Protein AF-A0A9Q6AAX8-F1 (afdb_monomer_lite)

Secondary structure (DSSP, 8-state):
-------------------------TT-----------HHHHHHHHHHHHHTTSS-HHHHHHHHHHHHHHHHHHTTS--GGGSSSSS---

Organism: NCBI:txid260554

Sequence (90 aa):
MNENIIPINRHTQDMPSNGSMIENSGNSEVHIEIHIDTMPIAFAILCSALAAKQMSKEEFDTAYTQLREMNNGYHNGTSVKQIINQENEV

pLDDT: mean 73.63, std 20.11, range [41.22, 98.62]

Radius of gyration: 36.0 Å; chains: 1; bounding box: 58×34×111 Å

Structure (mmCIF, N/CA/C/O backbone):
data_AF-A0A9Q6AAX8-F1
#
_entry.id   AF-A0A9Q6AAX8-F1
#
loop_
_atom_site.group_PDB
_atom_site.id
_atom_site.type_symbol
_atom_site.label_atom_id
_atom_site.label_alt_id
_atom_site.label_comp_id
_atom_site.label_asym_id
_atom_site.label_entity_id
_atom_site.label_seq_id
_atom_site.pdbx_PDB_ins_code
_atom_site.Cartn_x
_atom_site.Cartn_y
_atom_site.Cartn_z
_atom_site.occupancy
_atom_site.B_iso_or_equiv
_atom_site.auth_seq_id
_atom_site.auth_comp_id
_atom_site.auth_asym_id
_atom_site.auth_atom_id
_atom_site.pdbx_PDB_model_num
ATOM 1 N N . MET A 1 1 ? 41.244 -23.223 -97.547 1.00 49.69 1 MET A N 1
ATOM 2 C CA . MET A 1 1 ? 41.367 -23.947 -96.267 1.00 49.69 1 MET A CA 1
ATOM 3 C C . MET A 1 1 ? 42.369 -23.194 -95.421 1.00 49.69 1 MET A C 1
ATOM 5 O O . MET A 1 1 ? 43.568 -23.316 -95.637 1.00 49.69 1 MET A O 1
ATOM 9 N N . ASN A 1 2 ? 41.854 -22.337 -94.553 1.00 47.31 2 ASN A N 1
ATOM 10 C CA . ASN A 1 2 ? 42.579 -21.616 -93.514 1.00 47.31 2 ASN A CA 1
ATOM 11 C C . ASN A 1 2 ? 41.515 -21.084 -92.551 1.00 47.31 2 ASN A C 1
ATOM 13 O O . ASN A 1 2 ? 41.025 -19.966 -92.677 1.00 47.31 2 ASN A O 1
ATOM 17 N N . GLU A 1 3 ? 41.108 -21.971 -91.646 1.00 55.16 3 GLU A N 1
ATOM 18 C CA . GLU A 1 3 ? 40.196 -21.695 -90.542 1.00 55.16 3 GLU A CA 1
ATOM 19 C C . GLU A 1 3 ? 40.821 -20.608 -89.655 1.00 55.16 3 GLU A C 1
ATOM 21 O O . GLU A 1 3 ? 41.746 -20.872 -88.885 1.00 55.16 3 GLU A O 1
ATOM 26 N N . ASN A 1 4 ? 40.354 -19.367 -89.781 1.00 55.28 4 ASN A N 1
ATOM 27 C CA . ASN A 1 4 ? 40.759 -18.283 -88.894 1.00 55.28 4 ASN A CA 1
ATOM 28 C C . ASN A 1 4 ? 39.862 -18.335 -87.650 1.00 55.28 4 ASN A C 1
ATOM 30 O O . ASN A 1 4 ? 38.829 -17.672 -87.571 1.00 55.28 4 ASN A O 1
ATOM 34 N N . ILE A 1 5 ? 40.232 -19.196 -86.701 1.00 61.47 5 ILE A N 1
ATOM 35 C CA . ILE A 1 5 ? 39.606 -19.263 -85.379 1.00 61.47 5 ILE A CA 1
ATOM 36 C C . ILE A 1 5 ? 40.163 -18.117 -84.533 1.00 61.47 5 ILE A C 1
ATOM 38 O O . ILE A 1 5 ? 41.341 -18.107 -84.181 1.00 61.47 5 ILE A O 1
ATOM 42 N N . ILE A 1 6 ? 39.303 -17.167 -84.175 1.00 60.66 6 ILE A N 1
ATOM 43 C CA . ILE A 1 6 ? 39.569 -16.150 -83.149 1.00 60.66 6 ILE A CA 1
ATOM 44 C C . ILE A 1 6 ? 38.277 -15.943 -82.340 1.00 60.66 6 ILE A C 1
ATOM 46 O O . ILE A 1 6 ? 37.183 -16.168 -82.854 1.00 60.66 6 ILE A O 1
ATOM 50 N N . PRO A 1 7 ? 38.386 -15.635 -81.043 1.00 55.69 7 PRO A N 1
ATOM 51 C CA . PRO A 1 7 ? 38.137 -16.555 -79.945 1.00 55.69 7 PRO A CA 1
ATOM 52 C C . PRO A 1 7 ? 36.709 -16.416 -79.410 1.00 55.69 7 PRO A C 1
ATOM 54 O O . PRO A 1 7 ? 36.055 -15.391 -79.586 1.00 55.69 7 PRO A O 1
ATOM 57 N N . ILE A 1 8 ? 36.244 -17.439 -78.689 1.00 57.88 8 ILE A N 1
ATOM 58 C CA . ILE A 1 8 ? 35.016 -17.367 -77.893 1.00 57.88 8 ILE A CA 1
ATOM 59 C C . ILE A 1 8 ? 35.119 -16.142 -76.983 1.00 57.88 8 ILE A C 1
ATOM 61 O O . ILE A 1 8 ? 35.952 -16.124 -76.074 1.00 57.88 8 ILE A O 1
ATOM 65 N N . ASN A 1 9 ? 34.271 -15.137 -77.222 1.00 54.00 9 ASN A N 1
ATOM 66 C CA . ASN A 1 9 ? 34.037 -14.052 -76.282 1.00 54.00 9 ASN A CA 1
ATOM 67 C C . ASN A 1 9 ? 33.352 -14.663 -75.058 1.00 54.00 9 ASN A C 1
ATOM 69 O O . ASN A 1 9 ? 32.129 -14.651 -74.916 1.00 54.00 9 ASN A O 1
ATOM 73 N N . ARG A 1 10 ? 34.162 -15.276 -74.195 1.00 55.75 10 ARG A N 1
ATOM 74 C CA . ARG A 1 10 ? 33.804 -15.575 -72.823 1.00 55.75 10 ARG A CA 1
ATOM 75 C C . ARG A 1 10 ? 33.740 -14.209 -72.159 1.00 55.75 10 ARG A C 1
ATOM 77 O O . ARG A 1 10 ? 34.686 -13.800 -71.497 1.00 55.75 10 ARG A O 1
ATOM 84 N N . HIS A 1 11 ? 32.624 -13.506 -72.359 1.00 52.44 11 HIS A N 1
ATOM 85 C CA . HIS A 1 11 ? 32.126 -12.663 -71.294 1.00 52.44 11 HIS A CA 1
ATOM 86 C C . HIS A 1 11 ? 31.936 -13.622 -70.133 1.00 52.44 11 HIS A C 1
ATOM 88 O O . HIS A 1 11 ? 30.960 -14.370 -70.060 1.00 52.44 11 HIS A O 1
ATOM 94 N N . THR A 1 12 ? 32.982 -13.688 -69.313 1.00 55.38 12 THR A N 1
ATOM 95 C CA . THR A 1 12 ? 32.903 -13.920 -67.888 1.00 55.38 12 THR A CA 1
ATOM 96 C C . THR A 1 12 ? 31.544 -13.389 -67.485 1.00 55.38 12 THR A C 1
ATOM 98 O O . THR A 1 12 ? 31.271 -12.198 -67.642 1.00 55.38 12 THR A O 1
ATOM 101 N N . GLN A 1 13 ? 30.631 -14.295 -67.140 1.00 56.66 13 GLN A N 1
ATOM 102 C CA . GLN A 1 13 ? 29.463 -13.877 -66.405 1.00 56.66 13 GLN A CA 1
ATOM 103 C C . GLN A 1 13 ? 30.028 -13.336 -65.103 1.00 56.66 13 GLN A C 1
ATOM 105 O O . GLN A 1 13 ? 30.260 -14.089 -64.159 1.00 56.66 13 GLN A O 1
ATOM 110 N N . ASP A 1 14 ? 30.316 -12.039 -65.097 1.00 58.66 14 ASP A N 1
ATOM 111 C CA . ASP A 1 14 ? 30.389 -11.251 -63.890 1.00 58.66 14 ASP A CA 1
ATOM 112 C C . ASP A 1 14 ? 28.963 -11.297 -63.360 1.00 58.66 14 ASP A C 1
ATOM 114 O O . ASP A 1 14 ? 28.105 -10.478 -63.690 1.00 58.66 14 ASP A O 1
ATOM 118 N N . MET A 1 15 ? 28.672 -12.384 -62.646 1.00 59.00 15 MET A N 1
ATOM 119 C CA . MET A 1 15 ? 27.486 -12.502 -61.833 1.00 59.00 15 MET A CA 1
ATOM 120 C C . MET A 1 15 ? 27.553 -11.270 -60.939 1.00 59.00 15 MET A C 1
ATOM 122 O O . MET A 1 15 ? 28.540 -11.141 -60.205 1.00 59.00 15 MET A O 1
ATOM 126 N N . PRO A 1 16 ? 26.612 -10.313 -61.049 1.00 55.59 16 PRO A N 1
ATOM 127 C CA . PRO A 1 16 ? 26.647 -9.184 -60.151 1.00 55.59 16 PRO A CA 1
ATOM 128 C C . PRO A 1 16 ? 26.595 -9.800 -58.759 1.00 55.59 16 PRO A C 1
ATOM 130 O O . PRO A 1 16 ? 25.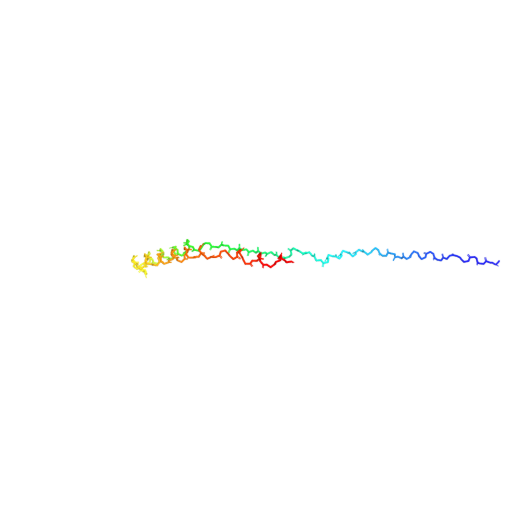728 -10.622 -58.445 1.00 55.59 16 PRO A O 1
ATOM 133 N N . SER A 1 17 ? 27.625 -9.517 -57.966 1.00 60.28 17 SER A N 1
ATOM 134 C CA . SER A 1 17 ? 27.605 -9.871 -56.564 1.00 60.28 17 SER A CA 1
ATOM 135 C C . SER A 1 17 ? 26.537 -8.981 -55.956 1.00 60.28 17 SER A C 1
ATOM 137 O O . SER A 1 17 ? 26.801 -7.877 -55.489 1.00 60.28 17 SER A O 1
ATOM 139 N N . ASN A 1 18 ? 25.297 -9.462 -55.989 1.00 56.81 18 ASN A N 1
ATOM 140 C CA . ASN A 1 18 ? 24.168 -8.917 -55.251 1.00 56.81 18 ASN A CA 1
ATOM 141 C C . ASN A 1 18 ? 24.342 -9.303 -53.774 1.00 56.81 18 ASN A C 1
ATOM 143 O O . ASN A 1 18 ? 23.408 -9.759 -53.117 1.00 56.81 18 ASN A O 1
ATOM 147 N N . GLY A 1 19 ? 25.570 -9.215 -53.269 1.00 54.91 19 GLY A N 1
ATOM 148 C CA . GLY A 1 19 ? 25.896 -9.395 -51.876 1.00 54.91 19 GLY A CA 1
ATOM 149 C C . GLY A 1 19 ? 25.457 -8.140 -51.154 1.00 54.91 19 GLY A C 1
ATOM 150 O O . GLY A 1 19 ? 26.254 -7.241 -50.914 1.00 54.91 19 GLY A O 1
ATOM 151 N N . SER A 1 20 ? 24.179 -8.079 -50.796 1.00 58.69 20 SER A N 1
ATOM 152 C CA . SER A 1 20 ? 23.757 -7.269 -49.660 1.00 58.69 20 SER A CA 1
ATOM 153 C C . SER A 1 20 ? 24.345 -7.921 -48.409 1.00 58.69 20 SER A C 1
ATOM 155 O O . SER A 1 20 ? 23.661 -8.654 -47.696 1.00 58.69 20 SER A O 1
ATOM 157 N N . MET A 1 21 ? 25.637 -7.712 -48.168 1.00 58.62 21 MET A N 1
ATOM 158 C CA . MET A 1 21 ? 26.270 -8.094 -46.917 1.00 58.62 21 MET A CA 1
ATOM 159 C C . MET A 1 21 ? 25.896 -7.001 -45.918 1.00 58.62 21 MET A C 1
ATOM 161 O O . MET A 1 21 ? 26.554 -5.971 -45.804 1.00 58.62 21 MET A O 1
ATOM 165 N N . ILE A 1 22 ? 24.746 -7.178 -45.265 1.00 62.94 22 ILE A N 1
ATOM 166 C CA . ILE A 1 22 ? 24.367 -6.360 -44.112 1.00 62.94 22 ILE A CA 1
ATOM 167 C C . ILE A 1 22 ? 25.265 -6.843 -42.980 1.00 62.94 22 ILE A C 1
ATOM 169 O O . ILE A 1 22 ? 24.895 -7.734 -42.221 1.00 62.94 22 ILE A O 1
ATOM 173 N N . GLU A 1 23 ? 26.498 -6.341 -42.964 1.00 57.09 23 GLU A N 1
ATOM 174 C CA . GLU A 1 23 ? 27.561 -6.923 -42.151 1.00 57.09 23 GLU A CA 1
ATOM 175 C C . GLU A 1 23 ? 27.299 -6.801 -40.662 1.00 57.09 23 GLU A C 1
ATOM 177 O O . GLU A 1 23 ? 27.696 -7.711 -39.960 1.00 57.09 23 GLU A O 1
ATOM 182 N N . ASN A 1 24 ? 26.607 -5.761 -40.190 1.00 57.66 24 ASN A N 1
ATOM 183 C CA . ASN A 1 24 ? 26.084 -5.640 -38.829 1.00 57.66 24 ASN A CA 1
ATOM 184 C C . ASN A 1 24 ? 25.165 -4.410 -38.767 1.00 57.66 24 ASN A C 1
ATOM 186 O O . ASN A 1 24 ? 25.630 -3.277 -38.876 1.00 57.66 24 ASN A O 1
ATOM 190 N N . SER A 1 25 ? 23.860 -4.600 -38.559 1.00 59.56 25 SER A N 1
ATOM 191 C CA . SER A 1 25 ? 22.967 -3.509 -38.139 1.00 59.56 25 SER A CA 1
ATOM 192 C C . SER A 1 25 ? 23.278 -3.187 -36.671 1.00 59.56 25 SER A C 1
ATOM 194 O O . SER A 1 25 ? 22.644 -3.708 -35.749 1.00 59.56 25 SER A O 1
ATOM 196 N N . GLY A 1 26 ? 24.322 -2.383 -36.457 1.00 60.09 26 GLY A N 1
ATOM 197 C CA . GLY A 1 26 ? 24.878 -1.986 -35.159 1.00 60.09 26 GLY A CA 1
ATOM 198 C C . GLY A 1 26 ? 23.991 -1.053 -34.328 1.00 60.09 26 GLY A C 1
ATOM 199 O O . GLY A 1 26 ? 24.497 -0.089 -33.778 1.00 60.09 26 GLY A O 1
ATOM 200 N N . ASN A 1 27 ? 22.688 -1.335 -34.244 1.00 64.56 27 ASN A N 1
ATOM 201 C CA . ASN A 1 27 ? 21.702 -0.621 -33.421 1.00 64.56 27 ASN A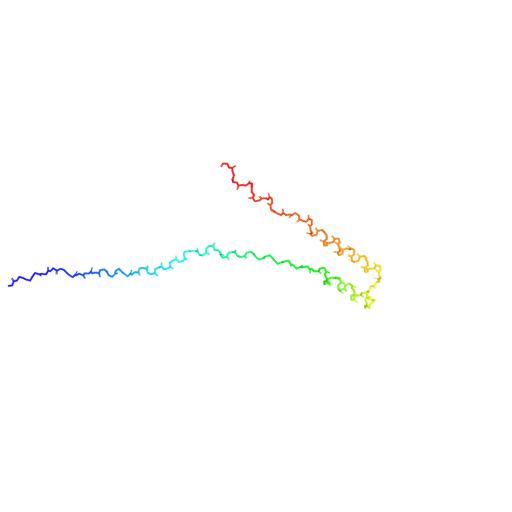 CA 1
ATOM 202 C C . ASN A 1 27 ? 20.754 -1.584 -32.672 1.00 64.56 27 ASN A C 1
ATOM 204 O O . ASN A 1 27 ? 19.660 -1.197 -32.276 1.00 64.56 27 ASN A O 1
ATOM 208 N N . SER A 1 28 ? 21.129 -2.858 -32.504 1.00 66.38 28 SER A N 1
ATOM 209 C CA . SER A 1 28 ? 20.219 -3.874 -31.938 1.00 66.38 28 SER A CA 1
ATOM 210 C C . SER A 1 28 ? 20.096 -3.833 -30.408 1.00 66.38 28 SER A C 1
ATOM 212 O O . SER A 1 28 ? 19.320 -4.602 -29.846 1.00 66.38 28 SER A O 1
ATOM 214 N N . GLU A 1 29 ? 20.835 -2.957 -29.723 1.00 73.06 29 GLU A N 1
ATOM 215 C CA . GLU A 1 29 ? 20.753 -2.826 -28.269 1.00 73.06 29 GLU A CA 1
ATOM 216 C C . GLU A 1 29 ? 19.769 -1.718 -27.880 1.00 73.06 29 GLU A C 1
ATOM 218 O O . GLU A 1 29 ? 20.055 -0.524 -27.949 1.00 73.06 29 GLU A O 1
ATOM 223 N N . VAL A 1 30 ? 18.562 -2.145 -27.509 1.00 76.38 30 VAL A N 1
ATOM 224 C CA . VAL A 1 30 ? 17.485 -1.271 -27.040 1.00 76.38 30 VAL A CA 1
ATOM 225 C C . VAL A 1 3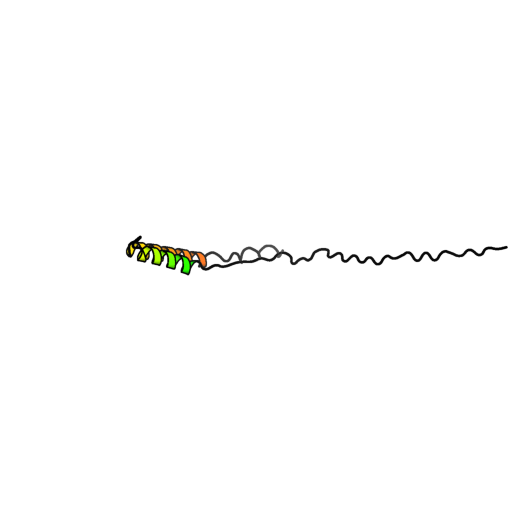0 ? 17.419 -1.376 -25.520 1.00 76.38 30 VAL A C 1
ATOM 227 O O . VAL A 1 30 ? 16.909 -2.355 -24.977 1.00 76.38 30 VAL A O 1
ATOM 230 N N . HIS A 1 31 ? 17.921 -0.360 -24.821 1.00 81.06 31 HIS A N 1
ATOM 231 C CA . HIS A 1 31 ? 17.772 -0.256 -23.371 1.00 81.06 31 HIS A CA 1
ATOM 232 C C . HIS A 1 31 ? 16.394 0.321 -23.031 1.00 81.06 31 HIS A C 1
ATOM 234 O O . HIS A 1 31 ? 16.120 1.493 -23.292 1.00 81.06 31 HIS A O 1
ATOM 240 N N . ILE A 1 32 ? 15.521 -0.508 -22.456 1.00 82.88 32 ILE A N 1
ATOM 241 C CA . ILE A 1 32 ? 14.190 -0.100 -21.999 1.00 82.88 32 ILE A CA 1
ATOM 242 C C . ILE A 1 32 ? 14.211 -0.031 -20.476 1.00 82.88 32 ILE A C 1
ATOM 244 O O . ILE A 1 32 ? 14.353 -1.051 -19.805 1.00 82.88 32 ILE A O 1
ATOM 248 N N . GLU A 1 33 ? 14.031 1.169 -19.937 1.00 83.88 33 GLU A N 1
ATOM 249 C CA . GLU A 1 33 ? 13.874 1.391 -18.504 1.00 83.88 33 GLU A CA 1
ATOM 250 C C . GLU A 1 33 ? 12.405 1.709 -18.205 1.00 83.88 33 GLU A C 1
ATOM 252 O O . GLU A 1 33 ? 11.870 2.730 -18.643 1.00 83.88 33 GLU A O 1
ATOM 257 N N . ILE A 1 34 ? 11.729 0.809 -17.488 1.00 84.50 34 ILE A N 1
ATOM 258 C CA . ILE A 1 34 ? 10.319 0.965 -17.123 1.00 84.50 34 ILE A CA 1
ATOM 259 C C . ILE A 1 34 ? 10.246 1.377 -15.659 1.00 84.50 34 ILE A C 1
ATOM 261 O O . ILE A 1 34 ? 10.601 0.609 -14.768 1.00 84.50 34 ILE A O 1
ATOM 265 N N . HIS A 1 35 ? 9.726 2.576 -15.420 1.00 85.56 35 HIS A N 1
ATOM 266 C CA . HIS A 1 35 ? 9.442 3.076 -14.082 1.00 85.56 35 HIS A CA 1
ATOM 267 C C . HIS A 1 35 ? 7.959 2.895 -13.769 1.00 85.56 35 HIS A C 1
ATOM 269 O O . HIS A 1 35 ? 7.100 3.417 -14.480 1.00 85.56 35 HIS A O 1
ATOM 275 N N . ILE A 1 36 ? 7.659 2.163 -12.697 1.00 86.44 36 ILE A N 1
ATOM 276 C CA . ILE A 1 36 ? 6.294 1.959 -12.208 1.00 86.44 36 ILE A CA 1
ATOM 277 C C . ILE A 1 36 ? 6.213 2.550 -10.805 1.00 86.44 36 ILE A C 1
ATOM 279 O O . ILE A 1 36 ? 6.870 2.058 -9.891 1.00 86.44 36 ILE A O 1
ATOM 283 N N . ASP A 1 37 ? 5.395 3.589 -10.632 1.00 87.88 37 ASP A N 1
ATOM 284 C CA . ASP A 1 37 ? 5.070 4.102 -9.302 1.00 87.88 37 ASP A CA 1
ATOM 285 C C . ASP A 1 37 ? 4.053 3.173 -8.626 1.00 87.88 37 ASP A C 1
ATOM 287 O O . ASP A 1 37 ? 2.891 3.072 -9.027 1.00 87.88 37 ASP A O 1
ATOM 291 N N . THR A 1 38 ? 4.506 2.471 -7.592 1.00 92.31 38 THR A N 1
ATOM 292 C CA . THR A 1 38 ? 3.691 1.526 -6.822 1.00 92.31 38 THR A CA 1
ATOM 293 C C . THR A 1 38 ? 3.032 2.159 -5.594 1.00 92.31 38 THR A C 1
ATOM 295 O O . THR A 1 38 ? 2.269 1.480 -4.900 1.00 92.31 38 THR A O 1
ATOM 298 N N . MET A 1 39 ? 3.279 3.443 -5.311 1.00 93.94 39 MET A N 1
ATOM 299 C CA . MET A 1 39 ? 2.751 4.133 -4.130 1.00 93.94 39 MET A CA 1
ATOM 300 C C . MET A 1 39 ? 1.212 4.153 -4.079 1.00 93.94 39 MET A C 1
ATOM 302 O O . MET A 1 39 ? 0.659 3.819 -3.025 1.00 93.94 39 MET A O 1
ATOM 306 N N . PRO A 1 40 ? 0.482 4.460 -5.177 1.00 95.44 40 PRO A N 1
ATOM 307 C CA . PRO A 1 40 ? -0.982 4.475 -5.147 1.00 95.44 40 PRO A CA 1
ATOM 308 C C . PRO A 1 40 ? -1.580 3.100 -4.834 1.00 95.44 40 PRO A C 1
ATOM 310 O O . PRO A 1 40 ? -2.575 3.001 -4.117 1.00 95.44 40 PRO A O 1
ATOM 313 N N . ILE A 1 41 ? -0.948 2.033 -5.333 1.00 96.56 41 ILE A N 1
ATOM 314 C CA . ILE A 1 41 ? -1.383 0.651 -5.103 1.00 96.56 41 ILE A CA 1
ATOM 315 C C . ILE A 1 41 ? -1.183 0.280 -3.632 1.00 96.56 41 ILE A C 1
ATOM 317 O O . ILE A 1 41 ? -2.111 -0.207 -2.987 1.00 96.56 41 ILE A O 1
ATOM 321 N N . ALA A 1 42 ? 0.001 0.550 -3.080 1.00 97.19 42 ALA A N 1
ATOM 322 C CA . ALA A 1 42 ? 0.293 0.272 -1.678 1.00 97.19 42 ALA A CA 1
ATOM 323 C C . ALA A 1 42 ? -0.645 1.045 -0.736 1.00 97.19 42 ALA A C 1
ATOM 325 O O . ALA A 1 42 ? -1.179 0.475 0.216 1.00 97.19 42 ALA A O 1
ATOM 326 N N . PHE A 1 43 ? -0.927 2.315 -1.039 1.00 97.56 43 PHE A N 1
ATOM 327 C CA . PHE A 1 43 ? -1.883 3.112 -0.273 1.00 97.56 43 PHE A CA 1
ATOM 328 C C . PHE A 1 43 ? -3.303 2.527 -0.321 1.00 97.56 43 PHE A C 1
ATOM 330 O O . PHE A 1 43 ? -3.949 2.398 0.719 1.00 97.56 43 PHE A O 1
ATOM 337 N N . ALA A 1 44 ? -3.771 2.098 -1.497 1.00 98.31 44 ALA A N 1
ATOM 338 C CA . ALA A 1 44 ? -5.079 1.461 -1.641 1.00 98.31 44 ALA A CA 1
ATOM 339 C C . ALA A 1 44 ? -5.197 0.162 -0.820 1.00 98.31 44 ALA A C 1
ATOM 341 O O . ALA A 1 44 ? -6.249 -0.094 -0.227 1.00 98.31 44 ALA A O 1
ATOM 342 N N . ILE A 1 45 ? -4.123 -0.631 -0.737 1.00 98.38 45 ILE A N 1
ATOM 343 C CA . ILE A 1 45 ? -4.069 -1.841 0.100 1.00 98.38 45 ILE A CA 1
ATOM 344 C C . ILE A 1 45 ? -4.222 -1.480 1.581 1.00 98.38 45 ILE A C 1
ATOM 346 O O . ILE A 1 45 ? -5.066 -2.063 2.262 1.00 98.38 45 ILE A O 1
ATOM 350 N N . LEU A 1 46 ? -3.473 -0.486 2.068 1.00 98.38 46 LEU A N 1
ATOM 351 C CA . LEU A 1 46 ? -3.578 -0.026 3.457 1.00 98.38 46 LEU A CA 1
ATOM 352 C C . LEU A 1 46 ? -4.991 0.485 3.775 1.00 98.38 46 LEU A C 1
ATOM 354 O O . LEU A 1 46 ? -5.568 0.123 4.801 1.00 98.38 46 LEU A O 1
ATOM 358 N N . CYS A 1 47 ? -5.588 1.280 2.880 1.00 98.38 47 CYS A N 1
ATOM 359 C CA . CYS A 1 47 ? -6.962 1.757 3.050 1.00 98.38 47 CYS A CA 1
ATOM 360 C C . CYS A 1 47 ? -7.972 0.605 3.078 1.00 98.38 47 CYS A C 1
ATOM 362 O O . CYS A 1 47 ? -8.905 0.630 3.880 1.00 98.38 47 CYS A O 1
ATOM 364 N N . SER A 1 48 ? -7.776 -0.409 2.231 1.00 98.62 48 SER A N 1
ATOM 365 C CA . SER A 1 48 ? -8.639 -1.594 2.186 1.00 98.62 48 SER A CA 1
ATOM 366 C C . SER A 1 48 ? -8.570 -2.382 3.496 1.00 98.62 48 SER A C 1
ATOM 368 O O . SER A 1 48 ? -9.611 -2.729 4.051 1.00 98.62 48 SER A O 1
ATOM 370 N N . ALA A 1 49 ? -7.365 -2.600 4.032 1.00 98.38 49 ALA A N 1
ATOM 371 C CA . ALA A 1 49 ? -7.161 -3.289 5.306 1.00 98.38 49 ALA A CA 1
ATOM 372 C C . ALA A 1 49 ? -7.784 -2.523 6.488 1.00 98.38 49 ALA A C 1
ATOM 374 O O . ALA A 1 49 ? -8.473 -3.116 7.323 1.00 98.38 49 ALA A O 1
ATOM 375 N N . LEU A 1 50 ? -7.614 -1.196 6.527 1.00 98.56 50 LEU A N 1
ATOM 376 C CA . LEU A 1 50 ? -8.223 -0.343 7.550 1.00 98.56 50 LEU A CA 1
ATOM 377 C C . LEU A 1 50 ? -9.758 -0.376 7.478 1.00 98.56 50 LEU A C 1
ATOM 379 O O . LEU A 1 50 ? -10.425 -0.560 8.497 1.00 98.56 50 LEU A O 1
ATOM 383 N N . ALA A 1 51 ? -10.331 -0.254 6.277 1.00 98.38 51 ALA A N 1
ATOM 384 C CA . ALA A 1 51 ? -11.780 -0.311 6.071 1.00 98.38 51 ALA A CA 1
ATOM 385 C C . ALA A 1 51 ? -12.368 -1.681 6.448 1.00 98.38 51 ALA A C 1
ATOM 387 O O . ALA A 1 51 ? -13.455 -1.757 7.026 1.00 98.38 51 ALA A O 1
ATOM 388 N N . ALA A 1 52 ? -11.624 -2.757 6.184 1.00 98.50 52 ALA A N 1
ATOM 389 C CA . ALA A 1 52 ? -11.968 -4.115 6.588 1.00 98.50 52 ALA A CA 1
ATOM 390 C C . ALA A 1 52 ? -11.759 -4.382 8.093 1.00 98.50 52 ALA A C 1
ATOM 392 O O . ALA A 1 52 ? -12.016 -5.497 8.547 1.00 98.50 52 ALA A O 1
ATOM 393 N N . LYS A 1 53 ? -11.315 -3.382 8.874 1.00 97.88 53 LYS A N 1
ATOM 394 C CA . LYS A 1 53 ? -10.973 -3.497 10.304 1.00 97.88 53 LYS A CA 1
ATOM 395 C C . LYS A 1 53 ? -9.913 -4.571 10.586 1.00 97.88 53 LYS A C 1
ATOM 397 O O . LYS A 1 53 ? -9.894 -5.154 11.666 1.00 97.88 53 LYS A O 1
ATOM 402 N N . GLN A 1 54 ? -9.048 -4.841 9.609 1.00 98.38 54 GLN A N 1
ATOM 403 C CA . GLN A 1 54 ? -7.939 -5.792 9.729 1.00 98.38 54 GLN A CA 1
ATOM 404 C C . GLN A 1 54 ? -6.702 -5.168 10.383 1.00 98.38 54 GLN A C 1
ATOM 406 O O . GLN A 1 54 ? -5.758 -5.884 10.695 1.00 98.38 54 GLN A O 1
ATOM 411 N N . MET A 1 55 ? -6.712 -3.849 10.581 1.00 97.88 55 MET A N 1
ATOM 412 C CA . MET A 1 55 ? -5.689 -3.103 11.303 1.00 97.88 55 MET A CA 1
ATOM 413 C C . MET A 1 55 ? -6.309 -1.909 12.035 1.00 97.88 55 MET A C 1
ATOM 415 O O . MET A 1 55 ? -7.375 -1.416 11.641 1.00 97.88 55 MET A O 1
ATOM 419 N N . SER A 1 56 ? -5.643 -1.438 13.086 1.00 98.56 56 SER A N 1
ATOM 420 C CA . SER A 1 56 ? -6.001 -0.208 13.791 1.00 98.56 56 SER A CA 1
ATOM 421 C C . SER A 1 56 ? -5.559 1.042 13.019 1.00 98.56 56 SER A C 1
ATOM 423 O O . SER A 1 56 ? -4.793 0.982 12.051 1.00 98.56 56 SER A O 1
ATOM 425 N N . LYS A 1 57 ? -6.037 2.214 13.454 1.00 98.00 57 LYS A N 1
ATOM 426 C CA . LYS A 1 57 ? -5.618 3.493 12.869 1.00 98.00 57 LYS A CA 1
ATOM 427 C C . LYS A 1 57 ? -4.131 3.764 13.121 1.00 98.00 57 LYS A C 1
ATOM 429 O O . LYS A 1 57 ? -3.450 4.269 12.234 1.00 98.00 57 LYS A O 1
ATOM 434 N N . GLU A 1 58 ? -3.633 3.400 14.298 1.00 98.44 58 GLU A N 1
ATOM 435 C CA . GLU A 1 58 ? -2.228 3.544 14.685 1.00 98.44 58 GLU A CA 1
ATOM 436 C C . GLU A 1 58 ? -1.318 2.631 13.850 1.00 98.44 58 GLU A C 1
ATOM 438 O O . GLU A 1 58 ? -0.254 3.060 13.394 1.00 98.44 58 GLU A O 1
ATOM 443 N N . GLU A 1 59 ? -1.752 1.392 13.597 1.00 98.38 59 GLU A N 1
ATOM 444 C CA . GLU A 1 59 ? -1.047 0.458 12.711 1.00 98.38 59 GLU A CA 1
ATOM 445 C C . GLU A 1 59 ? -1.015 0.977 11.269 1.00 98.38 59 GLU A C 1
ATOM 447 O O . GLU A 1 59 ? 0.031 0.935 10.620 1.00 98.38 59 GLU A O 1
ATOM 452 N N . PHE A 1 60 ? -2.131 1.529 10.783 1.00 98.50 60 PHE A N 1
ATOM 453 C CA . PHE A 1 60 ? -2.196 2.167 9.468 1.00 98.50 60 PHE A CA 1
ATOM 454 C C . PHE A 1 60 ? -1.226 3.352 9.358 1.00 98.50 60 PHE A C 1
ATOM 456 O O . PHE A 1 60 ? -0.474 3.436 8.388 1.00 98.50 60 PHE A O 1
ATOM 463 N N . ASP A 1 61 ? -1.211 4.255 10.342 1.00 98.25 61 ASP A N 1
ATOM 464 C CA . ASP A 1 61 ? -0.352 5.447 10.317 1.00 98.25 61 ASP A CA 1
ATOM 465 C C . ASP A 1 61 ? 1.132 5.080 10.354 1.00 98.25 61 ASP A C 1
ATOM 467 O O . ASP A 1 61 ? 1.946 5.664 9.630 1.00 98.25 61 ASP A O 1
ATOM 471 N N . THR A 1 62 ? 1.471 4.064 11.147 1.00 98.19 62 THR A N 1
ATOM 472 C CA . THR A 1 62 ? 2.823 3.507 11.216 1.00 98.19 62 THR A CA 1
ATOM 473 C C . THR A 1 62 ? 3.235 2.909 9.869 1.00 98.19 62 THR A C 1
ATOM 475 O O . THR A 1 62 ? 4.296 3.249 9.342 1.00 98.19 62 THR A O 1
ATOM 478 N N . ALA A 1 63 ? 2.380 2.077 9.268 1.00 97.81 63 ALA A N 1
ATOM 479 C CA . ALA A 1 63 ? 2.646 1.448 7.975 1.00 97.81 63 ALA A CA 1
ATOM 480 C C . ALA A 1 63 ? 2.752 2.474 6.835 1.00 97.81 63 ALA A C 1
ATOM 482 O O . ALA A 1 63 ? 3.644 2.381 5.993 1.00 97.81 63 ALA A O 1
ATOM 483 N N . TYR A 1 64 ? 1.883 3.488 6.821 1.00 97.19 64 TYR A N 1
ATOM 484 C CA . TYR A 1 64 ? 1.924 4.555 5.824 1.00 97.19 64 TYR A CA 1
ATOM 485 C C . TYR A 1 64 ? 3.183 5.422 5.952 1.00 97.19 64 TYR A C 1
ATOM 487 O O . TYR A 1 64 ? 3.776 5.803 4.941 1.00 97.19 64 TYR A O 1
ATOM 495 N N . THR A 1 65 ? 3.626 5.705 7.179 1.00 96.44 65 THR A N 1
ATOM 496 C CA . THR A 1 65 ? 4.873 6.446 7.425 1.00 96.44 65 THR A CA 1
ATOM 497 C C . THR A 1 65 ? 6.076 5.674 6.891 1.00 96.44 65 THR A C 1
ATOM 499 O O . THR A 1 65 ? 6.847 6.226 6.109 1.00 96.44 65 THR A O 1
ATOM 502 N N . GLN A 1 66 ? 6.174 4.378 7.202 1.00 95.69 66 GLN A N 1
ATOM 503 C CA . GLN A 1 66 ? 7.239 3.517 6.677 1.00 95.69 66 GLN A CA 1
ATOM 504 C C . GLN A 1 66 ? 7.209 3.438 5.145 1.00 95.69 66 GLN A C 1
ATOM 506 O O . GLN A 1 66 ? 8.243 3.583 4.497 1.00 95.69 66 GLN A O 1
A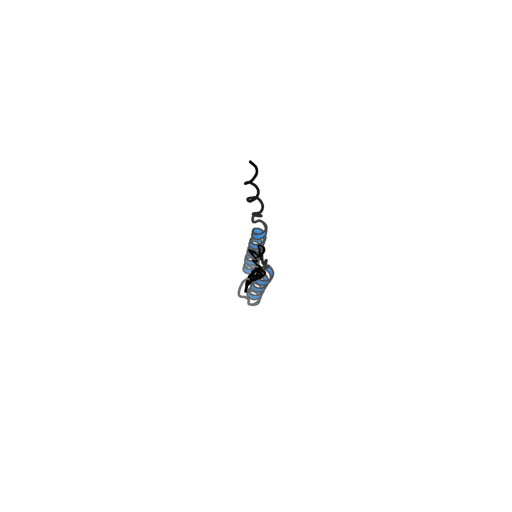TOM 511 N N . LEU A 1 67 ? 6.021 3.289 4.548 1.00 94.62 67 LEU A N 1
ATOM 512 C CA . LEU A 1 67 ? 5.849 3.282 3.094 1.00 94.62 67 LEU A CA 1
ATOM 513 C C . LEU A 1 67 ? 6.378 4.579 2.449 1.00 94.62 67 LEU A C 1
ATOM 515 O O . LEU A 1 67 ? 7.053 4.535 1.419 1.00 94.62 67 LEU A O 1
ATOM 519 N N . ARG A 1 68 ? 6.105 5.738 3.061 1.00 93.00 68 ARG A N 1
ATOM 520 C CA . ARG A 1 68 ? 6.619 7.034 2.590 1.00 93.00 68 ARG A CA 1
ATOM 521 C C . ARG A 1 68 ? 8.131 7.160 2.733 1.00 93.00 68 ARG A C 1
ATOM 523 O O . ARG A 1 68 ? 8.775 7.697 1.835 1.00 93.00 68 ARG A O 1
ATOM 530 N N . GLU A 1 69 ? 8.689 6.699 3.845 1.00 91.50 69 GLU A N 1
ATOM 531 C CA . GLU A 1 69 ? 10.134 6.725 4.084 1.00 91.50 69 GLU A CA 1
ATOM 532 C C . GLU A 1 69 ? 10.880 5.839 3.087 1.00 91.50 69 GLU A C 1
ATOM 534 O O . GLU A 1 69 ? 11.884 6.273 2.519 1.00 91.50 69 GLU A O 1
ATOM 539 N N . MET A 1 70 ? 10.344 4.649 2.796 1.00 87.44 70 MET A N 1
ATOM 540 C CA . MET A 1 70 ? 10.876 3.766 1.760 1.00 87.44 70 MET A CA 1
ATOM 541 C C . MET A 1 70 ? 10.888 4.467 0.400 1.00 87.44 70 MET A C 1
ATOM 543 O O . MET A 1 70 ? 11.938 4.531 -0.234 1.00 87.44 70 MET A O 1
ATOM 547 N N . ASN A 1 71 ? 9.765 5.060 -0.020 1.00 83.81 71 ASN A N 1
ATOM 548 C CA . ASN A 1 71 ? 9.674 5.755 -1.309 1.00 83.81 71 ASN A CA 1
ATOM 549 C C . ASN A 1 71 ? 10.650 6.949 -1.403 1.00 83.81 71 ASN A C 1
ATOM 551 O O . ASN A 1 71 ? 11.361 7.115 -2.392 1.00 83.81 71 ASN A O 1
ATOM 555 N N . ASN A 1 72 ? 10.782 7.735 -0.331 1.00 78.31 72 ASN A N 1
ATOM 556 C CA . ASN A 1 72 ? 11.750 8.834 -0.276 1.00 78.31 72 ASN A CA 1
ATOM 557 C C . ASN A 1 72 ? 13.211 8.347 -0.331 1.00 78.31 72 ASN A C 1
ATOM 559 O O . ASN A 1 72 ? 14.060 9.022 -0.913 1.00 78.31 72 ASN A O 1
ATOM 563 N N . GLY A 1 73 ? 13.516 7.189 0.263 1.00 66.38 73 GLY A N 1
ATOM 564 C CA . GLY A 1 73 ? 14.841 6.568 0.205 1.00 66.38 73 GLY A CA 1
ATOM 565 C C . GLY A 1 73 ? 15.231 6.116 -1.206 1.00 66.38 73 GLY A C 1
ATOM 566 O O . GLY A 1 73 ? 16.386 6.283 -1.597 1.00 66.38 73 GLY A O 1
ATOM 567 N N . TYR A 1 74 ? 14.268 5.633 -1.998 1.00 57.09 74 TYR A N 1
ATOM 568 C CA . TYR A 1 74 ? 14.483 5.255 -3.4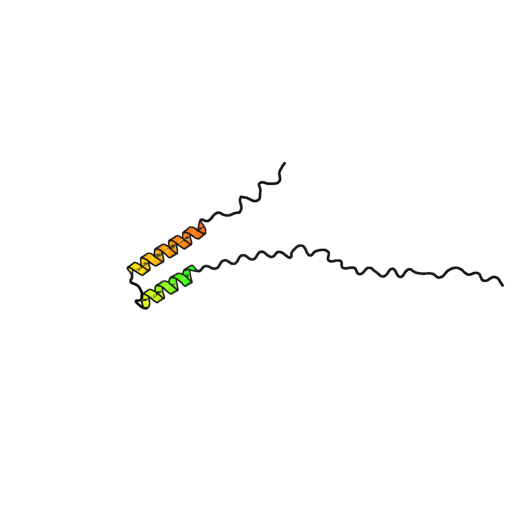01 1.00 57.09 74 TYR A CA 1
ATOM 569 C C . TYR A 1 74 ? 14.871 6.443 -4.296 1.00 57.09 74 TYR A C 1
ATOM 571 O O . TYR A 1 74 ? 15.634 6.267 -5.241 1.00 57.09 74 TYR A O 1
ATOM 579 N N . HIS A 1 75 ? 14.430 7.664 -3.978 1.00 55.91 75 HIS A N 1
ATOM 580 C CA . HIS A 1 75 ? 14.787 8.863 -4.748 1.00 55.91 75 HIS A CA 1
ATOM 581 C C . HIS A 1 75 ? 16.188 9.424 -4.446 1.00 55.91 75 HIS A C 1
ATOM 583 O O . HIS A 1 75 ? 16.694 10.236 -5.220 1.00 55.91 75 HIS A O 1
ATOM 589 N N . ASN A 1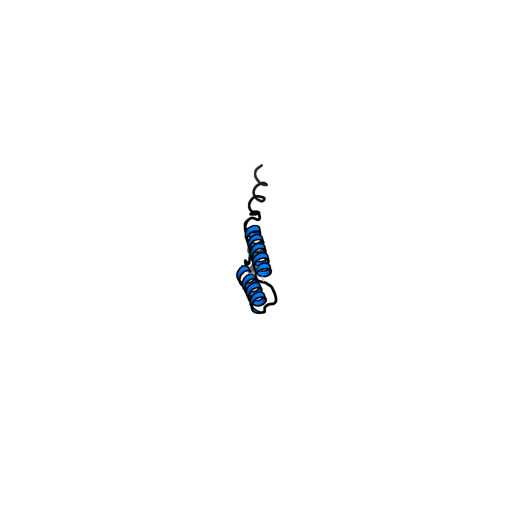 76 ? 16.836 8.979 -3.363 1.00 56.34 76 ASN A N 1
ATOM 590 C CA . ASN A 1 76 ? 18.156 9.464 -2.937 1.00 56.34 76 ASN A CA 1
ATOM 591 C C . ASN A 1 76 ? 19.305 8.492 -3.276 1.00 56.34 76 ASN A C 1
ATOM 593 O O . ASN A 1 76 ? 20.457 8.739 -2.913 1.00 56.34 76 ASN A O 1
ATOM 597 N N . GLY A 1 77 ? 19.011 7.390 -3.973 1.00 51.06 77 GLY A N 1
ATOM 598 C CA . GLY A 1 77 ? 19.998 6.426 -4.451 1.00 51.06 77 GLY A CA 1
ATOM 599 C C . GLY A 1 77 ? 20.732 6.934 -5.691 1.00 51.06 77 GLY A C 1
ATOM 600 O O . GLY A 1 77 ? 20.223 6.839 -6.800 1.00 51.06 77 GLY A O 1
ATOM 601 N N . THR A 1 78 ? 21.923 7.488 -5.470 1.00 49.88 78 THR A N 1
ATOM 602 C CA . THR A 1 78 ? 23.083 7.565 -6.374 1.00 49.88 78 THR A CA 1
ATOM 603 C C . THR A 1 78 ? 22.781 7.404 -7.871 1.00 49.88 78 THR A C 1
ATOM 605 O O . THR A 1 78 ? 22.727 6.293 -8.395 1.00 49.88 78 THR A O 1
ATOM 608 N N . SER A 1 79 ? 22.704 8.520 -8.606 1.00 50.94 79 SER A N 1
ATOM 609 C CA . SER A 1 79 ? 22.925 8.489 -10.056 1.00 50.94 79 SER A CA 1
ATOM 610 C C . SER A 1 79 ? 24.284 7.836 -10.328 1.00 50.94 79 SER A C 1
ATOM 612 O O . SER A 1 79 ? 25.324 8.458 -10.128 1.00 50.94 79 SER A O 1
ATOM 614 N N . VAL A 1 80 ? 24.285 6.607 -10.847 1.00 51.78 80 VAL A N 1
ATOM 615 C CA . VAL A 1 80 ? 25.473 5.850 -11.307 1.00 51.78 80 VAL A CA 1
ATOM 616 C C . VAL A 1 80 ? 26.172 6.536 -12.507 1.00 51.78 80 VAL A C 1
ATOM 618 O O . VAL A 1 80 ? 27.112 6.018 -13.096 1.00 51.78 80 VAL A O 1
ATOM 621 N N . LYS A 1 81 ? 25.778 7.764 -12.866 1.00 48.81 81 LYS A N 1
ATOM 622 C CA . LYS A 1 81 ? 26.301 8.522 -14.010 1.00 48.81 81 LYS A CA 1
ATOM 623 C C . LYS A 1 81 ? 27.716 9.094 -13.828 1.00 48.81 81 LYS A C 1
ATOM 625 O O . LYS A 1 81 ? 28.188 9.764 -14.736 1.00 48.81 81 LYS A O 1
ATOM 630 N N . GLN A 1 82 ? 28.406 8.857 -12.707 1.00 48.97 82 GLN A N 1
ATOM 631 C CA . GLN A 1 82 ? 29.735 9.446 -12.462 1.00 48.97 82 GLN A CA 1
ATOM 632 C C . GLN A 1 82 ? 30.933 8.490 -12.583 1.00 48.97 82 GLN A C 1
ATOM 634 O O . GLN A 1 82 ? 32.058 8.960 -12.469 1.00 48.97 82 GLN A O 1
ATOM 639 N N . ILE A 1 83 ? 30.748 7.192 -12.858 1.00 48.03 83 ILE A N 1
ATOM 640 C CA . ILE A 1 83 ? 31.881 6.236 -12.861 1.00 48.03 83 ILE A CA 1
ATOM 641 C C . ILE A 1 83 ? 32.444 5.949 -14.272 1.00 48.03 83 ILE A C 1
ATOM 643 O O . ILE A 1 83 ? 33.548 5.438 -14.390 1.00 48.03 83 ILE A O 1
ATOM 647 N N . ILE A 1 84 ? 31.766 6.331 -15.363 1.00 51.09 84 ILE A N 1
ATOM 648 C CA . ILE A 1 84 ? 32.141 5.854 -16.718 1.00 51.09 84 ILE A CA 1
ATOM 649 C C . ILE A 1 84 ? 33.059 6.824 -17.503 1.00 51.09 84 ILE A C 1
ATOM 651 O O . ILE A 1 84 ? 33.609 6.449 -18.529 1.00 51.09 84 ILE A O 1
ATOM 655 N N . ASN A 1 85 ? 33.327 8.043 -17.018 1.00 49.25 85 ASN A N 1
ATOM 656 C CA . ASN A 1 85 ? 34.126 9.035 -17.770 1.00 49.25 85 ASN A CA 1
ATOM 657 C C . ASN A 1 85 ? 35.558 9.238 -17.244 1.00 49.25 85 ASN A C 1
ATOM 659 O O . ASN A 1 85 ? 36.125 10.313 -17.421 1.00 49.25 85 ASN A O 1
ATOM 663 N N . GLN A 1 86 ? 36.148 8.242 -16.579 1.00 48.22 86 GLN A N 1
ATOM 664 C CA . GLN A 1 86 ? 37.503 8.355 -16.023 1.00 48.22 86 GLN A CA 1
ATOM 665 C C . GLN A 1 86 ? 38.442 7.238 -16.493 1.00 48.22 86 GLN A C 1
ATOM 667 O O . GLN A 1 86 ? 39.377 6.883 -15.798 1.00 48.22 86 GLN A O 1
ATOM 672 N N . GLU A 1 87 ? 38.226 6.705 -17.690 1.00 49.91 87 GLU A N 1
ATOM 673 C CA . GLU A 1 87 ? 39.224 5.912 -18.411 1.00 49.91 87 GLU A CA 1
ATOM 674 C C . GLU A 1 87 ? 39.112 6.286 -19.888 1.00 49.91 87 GLU A C 1
ATOM 676 O O . GLU A 1 87 ? 38.288 5.715 -20.590 1.00 49.91 87 GLU A O 1
ATOM 681 N N . ASN A 1 88 ? 39.817 7.346 -20.306 1.00 49.41 88 ASN A N 1
ATOM 682 C CA . ASN A 1 88 ? 40.336 7.597 -21.665 1.00 49.41 88 ASN A CA 1
ATOM 683 C C . ASN A 1 88 ? 40.767 9.070 -21.819 1.00 49.41 88 ASN A C 1
ATOM 685 O O . ASN A 1 88 ? 40.229 9.792 -22.648 1.00 49.41 88 ASN A O 1
ATOM 689 N N . GLU A 1 89 ? 41.746 9.516 -21.029 1.00 45.16 89 GLU A N 1
ATOM 690 C CA . GLU A 1 89 ? 42.684 10.570 -21.447 1.00 45.16 89 GLU A CA 1
ATOM 691 C C . GLU A 1 89 ? 44.050 10.282 -20.806 1.00 45.16 89 GLU A C 1
ATOM 693 O O . GLU A 1 89 ? 44.307 10.673 -19.666 1.00 45.16 89 GLU A O 1
ATOM 698 N N . VAL A 1 90 ? 44.902 9.556 -21.538 1.00 41.22 90 VAL A N 1
ATOM 699 C CA . VAL A 1 90 ? 46.372 9.593 -21.425 1.00 41.22 90 VAL A CA 1
ATOM 700 C C . VAL A 1 90 ? 46.948 9.525 -22.832 1.00 41.22 90 VAL A C 1
ATOM 702 O O . VAL A 1 90 ? 46.498 8.639 -23.594 1.00 41.22 90 VAL A O 1
#

InterPro domains:
  IPR059670 YurS, helical domain [PF27320] (38-79)

Foldseek 3Di:
DDPPQDDPPPPPPPVPPPPPPPVDPPPPDDDDDDDDDCLVVQLVVLVVCVVVVVDDPVRSVVSNVVSVVVVVVVVPPDPPVPPPPPPDDD